Protein AF-X1N4J7-F1 (afdb_monomer)

Organism: NCBI:txid412755

Sequence (148 aa):
MPNVLFFRPNTDLALKYGSSWLGRGIPEATRRGFDVIDMIDEACTFDTLEEIMASQKIDALILLGHGNATTFTGSKMLPVFRACHNDELMSGTISHFLSCSVGQILLPSIIEKKGIWTIGYNVDFQFMINAEFPVEEDPVAEPFGDVT

Solvent-accessible surface area (backbone atoms only — not comparable to full-atom values): 7704 Å² total; per-residue (Å²): 114,59,26,34,36,40,34,31,21,57,85,48,75,71,34,42,46,52,28,54,29,57,56,62,47,48,64,54,43,47,73,73,56,34,46,77,44,80,35,47,36,84,54,21,42,40,69,53,49,50,54,51,56,73,76,42,80,55,47,33,37,42,36,40,36,58,44,35,41,43,37,38,21,31,31,92,71,39,72,49,34,30,49,92,46,71,32,56,76,43,43,67,18,33,38,36,38,60,28,20,15,26,41,67,40,22,46,55,44,22,43,78,40,46,20,72,45,76,45,57,26,72,45,75,78,80,83,60,76,46,87,90,41,58,77,92,68,18,79,67,38,46,79,79,44,64,86,129

Secondary structure (DSSP, 8-state):
--EEEEEE--SSHHHHHHHHHHHHHHHHHHHTTPEEEEEEGGG-SHHHHHHHHHHS--SEEEEE--B-SSEEE-GGG-EEEETTBBGGGGTT-EEEEESTTGGGTHHHHHHHTT-SEEE--SS-------TTS-TTT-TTTGGGG---

Mean predicted aligned error: 2.59 Å

pLDDT: mean 96.37, std 4.55, range [57.38, 98.75]

Nearest PDB stru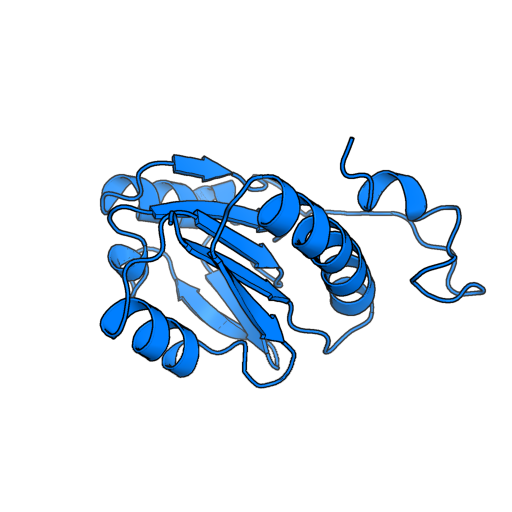ctures (foldseek):
  3ckm-assembly1_A  TM=4.882E-01  e=7.556E+00  Haemophilus influenzae Rd KW20
  7dyk-assembly1_A  TM=3.443E-01  e=3.237E+00  Synechococcus elongatus PCC 7942 = FACHB-805

Radius of gyration: 14.64 Å; Cα contacts (8 Å, |Δi|>4): 323; chains: 1; bounding box: 35×31×41 Å

Foldseek 3Di:
DAAEEEAQACADDVSVLVNLLVVLCQVVCVVVPHDYHYHYHPCNAQVNVLVVLVVDPHAEYEEEAEDACFFGAHHPRHTNGGQVPCLLSQANYAYEYPYAQPVNGVQVSNVVSHRPYYHDDNGGDDFDFDPVDDSNPTPRSVVVSDDD

Structure (mmCIF, N/CA/C/O backbone):
data_AF-X1N4J7-F1
#
_entry.id   AF-X1N4J7-F1
#
loop_
_atom_site.group_PDB
_atom_site.id
_atom_site.type_symbol
_atom_site.label_atom_id
_atom_site.label_alt_id
_atom_site.label_comp_id
_atom_site.label_asym_id
_atom_site.label_entity_id
_atom_site.label_seq_id
_atom_site.pdbx_PDB_ins_code
_atom_site.Cartn_x
_atom_site.Cartn_y
_atom_site.Cartn_z
_atom_site.occupancy
_atom_site.B_iso_or_equiv
_atom_site.auth_seq_id
_atom_site.auth_comp_id
_atom_site.auth_asym_id
_atom_site.auth_atom_id
_atom_site.pdbx_PDB_model_num
ATOM 1 N N . MET A 1 1 ? -20.815 -5.487 1.490 1.00 83.25 1 MET A N 1
ATOM 2 C CA . MET A 1 1 ? -19.990 -6.699 1.693 1.00 83.25 1 MET A CA 1
ATOM 3 C C . MET A 1 1 ? -18.761 -6.264 2.504 1.00 83.25 1 MET A C 1
ATOM 5 O O . MET A 1 1 ? -18.796 -5.115 2.940 1.00 83.25 1 MET A O 1
ATOM 9 N N . PRO A 1 2 ? -17.754 -7.094 2.858 1.00 96.06 2 PRO A N 1
ATOM 10 C CA . PRO A 1 2 ? -16.539 -6.527 3.446 1.00 96.06 2 PRO A CA 1
ATOM 11 C C . PRO A 1 2 ? -15.826 -5.628 2.427 1.00 96.06 2 PRO A C 1
ATOM 13 O O . PRO A 1 2 ? -15.758 -5.975 1.245 1.00 96.06 2 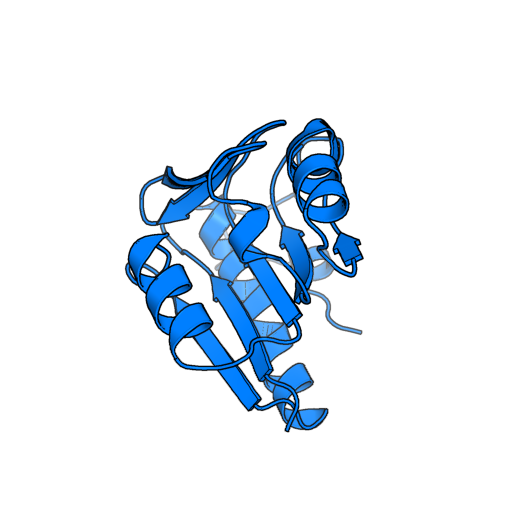PRO A O 1
ATOM 16 N N . ASN A 1 3 ? -15.303 -4.493 2.886 1.00 98.25 3 ASN A N 1
ATOM 17 C CA . ASN A 1 3 ? -14.566 -3.547 2.051 1.00 98.25 3 ASN A CA 1
ATOM 18 C C . ASN A 1 3 ? -13.065 -3.837 2.122 1.00 98.25 3 ASN A C 1
ATOM 20 O O . ASN A 1 3 ? -12.501 -3.964 3.215 1.00 98.25 3 ASN A O 1
ATOM 24 N N . VAL A 1 4 ? -12.407 -3.877 0.967 1.00 98.44 4 VAL A N 1
ATOM 25 C CA . VAL A 1 4 ? -10.945 -3.938 0.865 1.00 98.44 4 VAL A CA 1
ATOM 26 C C . VAL A 1 4 ? -10.423 -2.736 0.096 1.00 98.44 4 VAL A C 1
ATOM 28 O O . VAL A 1 4 ? -10.951 -2.380 -0.956 1.00 98.44 4 VAL A O 1
ATOM 31 N N . LEU A 1 5 ? -9.371 -2.122 0.626 1.00 98.62 5 LEU A N 1
ATOM 32 C CA . LEU A 1 5 ? -8.696 -0.995 0.007 1.00 98.62 5 LEU A CA 1
ATOM 33 C C . LEU A 1 5 ? -7.328 -1.428 -0.514 1.00 98.62 5 LEU A C 1
ATOM 35 O O . LEU A 1 5 ? -6.511 -1.946 0.245 1.00 98.62 5 LEU A O 1
ATOM 39 N N . PHE A 1 6 ? -7.069 -1.182 -1.792 1.00 98.69 6 PHE A N 1
ATOM 40 C CA . PHE A 1 6 ? -5.746 -1.289 -2.397 1.00 98.69 6 PHE A CA 1
ATOM 41 C C . PHE A 1 6 ? -5.145 0.110 -2.511 1.00 98.69 6 PHE A C 1
ATOM 43 O O . PHE A 1 6 ? -5.788 1.021 -3.020 1.00 98.69 6 PHE A O 1
ATOM 50 N N . PHE A 1 7 ? -3.921 0.288 -2.024 1.00 98.62 7 PHE A N 1
ATOM 51 C CA . PHE A 1 7 ? -3.193 1.555 -2.054 1.00 98.62 7 PHE A CA 1
ATOM 52 C C . PHE A 1 7 ? -1.920 1.357 -2.871 1.00 98.62 7 PHE A C 1
ATOM 54 O O . PHE A 1 7 ? -0.982 0.702 -2.411 1.00 98.62 7 PHE A O 1
ATOM 61 N N . ARG A 1 8 ? -1.913 1.853 -4.112 1.00 97.94 8 ARG A N 1
ATOM 62 C CA . ARG A 1 8 ? -0.933 1.470 -5.143 1.00 97.94 8 ARG A CA 1
ATOM 63 C C . ARG A 1 8 ? -0.311 2.693 -5.832 1.00 97.94 8 ARG A C 1
ATOM 65 O O . ARG A 1 8 ? -0.565 2.927 -7.017 1.00 97.94 8 ARG A O 1
ATOM 72 N N . PRO A 1 9 ? 0.500 3.501 -5.120 1.00 97.94 9 PRO A N 1
ATOM 73 C CA . PRO A 1 9 ? 1.246 4.588 -5.749 1.00 97.94 9 PRO A CA 1
ATOM 74 C C . PRO A 1 9 ? 2.178 4.034 -6.836 1.00 97.94 9 PRO A C 1
ATOM 76 O O . PRO A 1 9 ? 2.646 2.902 -6.736 1.00 97.94 9 PRO A O 1
ATOM 79 N N . ASN A 1 10 ? 2.465 4.837 -7.860 1.00 96.31 10 ASN A N 1
ATOM 80 C CA . ASN A 1 10 ? 3.210 4.395 -9.042 1.00 96.31 10 ASN A CA 1
ATOM 81 C C . ASN A 1 10 ? 4.238 5.439 -9.527 1.00 96.31 10 ASN A C 1
ATOM 83 O O . ASN A 1 10 ? 4.254 5.849 -10.689 1.00 96.31 10 ASN A O 1
ATOM 87 N N . THR A 1 11 ? 5.067 5.958 -8.616 1.00 93.25 11 THR A N 1
ATOM 88 C CA . THR A 1 11 ? 5.911 7.138 -8.904 1.00 93.25 11 THR A CA 1
ATOM 89 C C . THR A 1 11 ? 7.359 6.828 -9.282 1.00 93.25 11 THR A C 1
ATOM 91 O O . THR A 1 11 ? 8.025 7.676 -9.870 1.00 93.25 11 THR A O 1
ATOM 94 N N . ASP A 1 12 ? 7.859 5.633 -8.978 1.00 94.94 12 ASP A N 1
ATOM 95 C CA . ASP A 1 12 ? 9.218 5.198 -9.315 1.00 94.94 12 ASP A CA 1
ATOM 96 C C . ASP A 1 12 ? 9.242 3.734 -9.757 1.00 94.94 12 ASP A C 1
ATOM 98 O O . ASP A 1 12 ? 8.214 3.062 -9.782 1.00 94.94 12 ASP A O 1
ATOM 102 N N . LEU A 1 13 ? 10.419 3.247 -10.155 1.00 95.94 13 LEU A N 1
ATOM 103 C CA . LEU A 1 13 ? 10.563 1.911 -10.719 1.00 95.94 13 LEU A CA 1
ATOM 104 C C . LEU A 1 13 ? 10.109 0.812 -9.755 1.00 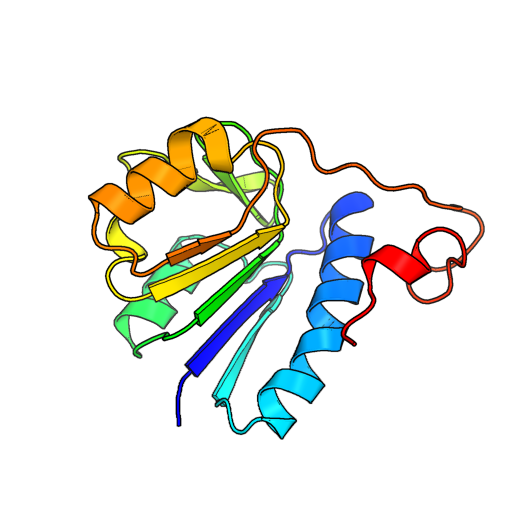95.94 13 LEU A C 1
ATOM 106 O O . LEU A 1 13 ? 9.405 -0.092 -10.188 1.00 95.94 13 LEU A O 1
ATOM 110 N N . ALA A 1 14 ? 10.459 0.892 -8.471 1.00 96.00 14 ALA A N 1
ATOM 111 C CA . ALA A 1 14 ? 10.078 -0.149 -7.525 1.00 96.00 14 ALA A CA 1
ATOM 112 C C . ALA A 1 14 ? 8.559 -0.158 -7.300 1.00 96.00 14 ALA A C 1
ATOM 114 O O . ALA A 1 14 ? 7.927 -1.217 -7.295 1.00 96.00 14 ALA A O 1
ATOM 115 N N . LEU A 1 15 ? 7.966 1.033 -7.192 1.00 97.00 15 LEU A N 1
ATOM 116 C CA . LEU A 1 15 ? 6.521 1.187 -7.050 1.00 97.00 15 LEU A CA 1
ATOM 117 C C . LEU A 1 15 ? 5.748 0.774 -8.308 1.00 97.00 15 LEU A C 1
ATOM 119 O O . LEU A 1 15 ? 4.643 0.263 -8.172 1.00 97.00 15 LEU A O 1
ATOM 123 N N . LYS A 1 16 ? 6.319 0.904 -9.512 1.00 97.06 16 LYS A N 1
ATOM 124 C CA . LYS A 1 16 ? 5.714 0.365 -10.745 1.00 97.06 16 LYS A CA 1
ATOM 125 C C . LYS A 1 16 ? 5.481 -1.137 -10.656 1.00 97.06 16 LYS A C 1
ATOM 127 O O . LYS A 1 16 ? 4.364 -1.593 -10.893 1.00 97.06 16 LYS A O 1
ATOM 132 N N . TYR A 1 17 ? 6.508 -1.883 -10.256 1.00 97.56 17 TYR A N 1
ATOM 133 C CA . TYR A 1 17 ? 6.408 -3.327 -10.049 1.00 97.56 17 TYR A CA 1
ATOM 134 C C . TYR A 1 17 ? 5.378 -3.671 -8.976 1.00 97.56 17 TYR A C 1
ATOM 136 O O . TYR A 1 17 ? 4.415 -4.383 -9.255 1.00 97.56 17 TYR A O 1
ATOM 144 N N . GLY A 1 18 ? 5.509 -3.082 -7.784 1.00 97.00 18 GLY A N 1
ATOM 145 C CA . GLY A 1 18 ? 4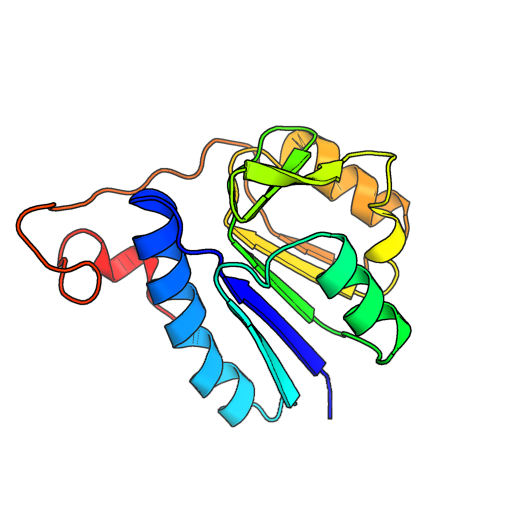.557 -3.313 -6.700 1.00 97.00 18 GLY A CA 1
ATOM 146 C C . GLY A 1 18 ? 3.112 -2.976 -7.081 1.00 97.00 18 GLY A C 1
ATOM 147 O O . GLY A 1 18 ? 2.191 -3.715 -6.740 1.00 97.00 18 GLY A O 1
ATOM 148 N N . SER A 1 19 ? 2.899 -1.877 -7.809 1.00 97.38 19 SER A N 1
ATOM 149 C CA . SER A 1 19 ? 1.568 -1.408 -8.200 1.00 97.38 19 SER A CA 1
ATOM 150 C C . SER A 1 19 ? 0.928 -2.366 -9.199 1.00 97.38 19 SER A C 1
ATOM 152 O O . SER A 1 19 ? -0.254 -2.694 -9.054 1.00 97.38 19 SER A O 1
ATOM 154 N N . SER A 1 20 ? 1.721 -2.872 -10.150 1.00 96.44 20 SER A N 1
ATOM 155 C CA . SER A 1 20 ? 1.311 -3.915 -11.093 1.00 96.44 20 SER A CA 1
ATOM 156 C C . SER A 1 20 ? 0.930 -5.211 -10.367 1.00 96.44 20 SER A C 1
ATOM 158 O O . SER A 1 20 ? -0.154 -5.752 -10.593 1.00 96.44 20 SER A O 1
ATOM 160 N N . TRP A 1 21 ? 1.754 -5.671 -9.420 1.00 96.38 21 TRP A N 1
ATOM 161 C CA . TRP A 1 21 ? 1.496 -6.895 -8.655 1.00 96.38 21 TRP A CA 1
ATOM 162 C C . TRP A 1 21 ? 0.246 -6.804 -7.781 1.00 96.38 21 TRP A C 1
ATOM 164 O O . TRP A 1 21 ? -0.620 -7.672 -7.862 1.00 96.38 21 TRP A O 1
ATOM 174 N N . LEU A 1 22 ? 0.095 -5.737 -6.990 1.00 96.19 22 LEU A N 1
ATOM 175 C CA . LEU A 1 22 ? -1.107 -5.547 -6.170 1.00 96.19 22 LEU A CA 1
ATOM 176 C C . LEU A 1 22 ? -2.364 -5.419 -7.042 1.00 96.19 22 LEU A C 1
ATOM 178 O O . LEU A 1 22 ? -3.431 -5.884 -6.643 1.00 96.19 22 LEU A O 1
ATOM 182 N N . GLY A 1 23 ? -2.239 -4.847 -8.245 1.00 96.19 23 GLY A N 1
ATOM 183 C CA . GLY A 1 23 ? -3.328 -4.769 -9.218 1.00 96.19 23 GLY A CA 1
ATOM 184 C C . GLY A 1 23 ? -3.877 -6.141 -9.627 1.00 96.19 23 GLY A C 1
ATOM 185 O O . GLY A 1 23 ? -5.082 -6.279 -9.836 1.00 96.19 23 GLY A O 1
ATOM 186 N N . ARG A 1 24 ? -3.038 -7.187 -9.652 1.00 94.88 24 ARG A N 1
ATOM 187 C CA . ARG A 1 24 ? -3.468 -8.575 -9.920 1.00 94.88 24 ARG A CA 1
ATOM 188 C C . ARG A 1 24 ? -4.362 -9.142 -8.812 1.00 94.88 24 ARG A C 1
ATOM 190 O O . ARG A 1 24 ? -5.171 -10.028 -9.075 1.00 94.88 24 ARG A O 1
ATOM 197 N N . GLY A 1 25 ? -4.258 -8.613 -7.592 1.00 95.19 25 GLY A N 1
ATOM 198 C CA . GLY A 1 25 ? -5.098 -9.001 -6.458 1.00 95.19 25 GLY A CA 1
ATOM 199 C C . GLY A 1 25 ? -6.520 -8.4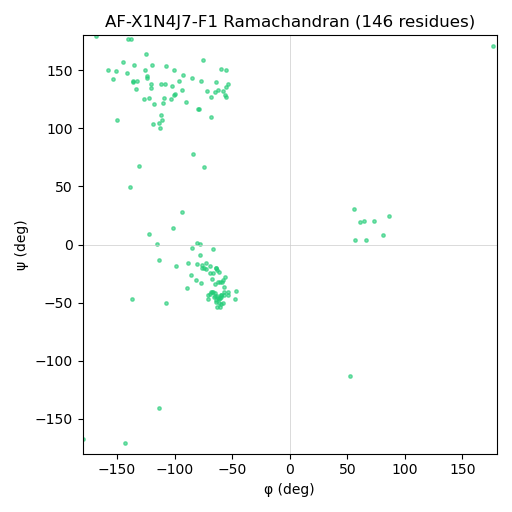34 -6.506 1.00 95.19 25 GLY A C 1
ATOM 200 O O . GLY A 1 25 ? -7.414 -8.988 -5.865 1.00 95.19 25 GLY A O 1
ATOM 201 N N . ILE A 1 26 ? -6.763 -7.368 -7.279 1.00 97.00 26 ILE A N 1
ATOM 202 C CA . ILE A 1 26 ? -8.077 -6.708 -7.356 1.00 97.00 26 ILE A CA 1
ATOM 203 C C . ILE A 1 26 ? -9.156 -7.647 -7.926 1.00 97.00 26 ILE A C 1
ATOM 205 O O . ILE A 1 26 ? -10.160 -7.856 -7.240 1.00 97.00 26 ILE A O 1
ATOM 209 N N . PRO A 1 27 ? -8.976 -8.278 -9.111 1.00 96.38 27 PRO A N 1
ATOM 210 C CA . PRO A 1 27 ? -9.961 -9.222 -9.638 1.00 96.38 27 PRO A CA 1
ATOM 211 C C . PRO A 1 27 ? -10.244 -10.384 -8.684 1.00 96.38 27 PRO A C 1
ATOM 213 O O . PRO A 1 27 ? -11.386 -10.830 -8.573 1.00 96.38 27 PRO A O 1
ATOM 216 N N . GLU A 1 28 ? -9.221 -10.859 -7.970 1.00 94.88 28 GLU A N 1
ATOM 217 C CA . GLU A 1 28 ? -9.357 -11.953 -7.014 1.00 94.88 28 GLU A CA 1
ATOM 218 C C . GLU A 1 28 ? -10.173 -11.541 -5.782 1.00 94.88 28 GLU A C 1
ATOM 220 O O . GLU A 1 28 ? -11.065 -12.278 -5.353 1.00 94.88 28 GLU A O 1
ATOM 225 N N . ALA A 1 29 ? -9.937 -10.342 -5.245 1.00 95.94 29 ALA A N 1
ATOM 226 C CA . ALA A 1 29 ? -10.727 -9.793 -4.149 1.00 95.94 29 ALA A CA 1
ATOM 227 C C . ALA A 1 29 ? -12.199 -9.605 -4.548 1.00 95.94 29 ALA A C 1
ATOM 229 O O . ALA A 1 29 ? -13.098 -10.051 -3.828 1.00 95.94 29 ALA A O 1
ATOM 230 N N . THR A 1 30 ? -12.457 -9.037 -5.731 1.00 97.12 30 THR A N 1
ATOM 231 C CA . THR A 1 30 ? -13.817 -8.909 -6.274 1.00 97.12 30 THR A CA 1
ATOM 232 C C . THR A 1 30 ? -14.481 -10.277 -6.439 1.00 97.12 30 THR A C 1
ATOM 234 O O . THR A 1 30 ? -15.618 -10.470 -6.009 1.00 97.12 30 THR A O 1
ATOM 237 N N . ARG A 1 31 ? -13.770 -11.271 -6.992 1.00 96.38 31 ARG A N 1
ATOM 238 C CA . ARG A 1 31 ? -14.277 -12.645 -7.165 1.00 96.38 31 ARG A CA 1
ATOM 239 C C . ARG A 1 31 ? -14.639 -13.308 -5.834 1.00 96.38 31 ARG A C 1
ATOM 241 O O . ARG A 1 31 ? -15.568 -14.112 -5.785 1.00 96.38 31 ARG A O 1
ATOM 248 N N . ARG A 1 32 ? -13.925 -12.972 -4.756 1.00 95.19 32 ARG A N 1
ATOM 249 C CA . ARG A 1 32 ? -14.200 -13.444 -3.388 1.00 95.19 32 ARG A CA 1
ATOM 250 C C . ARG A 1 32 ? -15.322 -12.676 -2.679 1.00 95.19 32 ARG A C 1
ATOM 252 O O . ARG A 1 32 ? -15.642 -13.015 -1.543 1.00 95.19 32 ARG A O 1
ATOM 259 N N . GLY A 1 33 ? -15.944 -11.701 -3.342 1.00 96.88 33 GLY A N 1
ATOM 260 C CA . GLY A 1 33 ? -17.099 -10.967 -2.828 1.00 96.88 33 GLY A CA 1
ATOM 261 C C . GLY A 1 33 ? -16.745 -9.772 -1.947 1.00 96.88 33 GLY A C 1
ATOM 262 O O . GLY A 1 33 ? -17.560 -9.394 -1.109 1.00 96.88 33 GLY A O 1
ATOM 263 N N . PHE A 1 34 ? -15.549 -9.199 -2.101 1.00 97.69 34 PHE A N 1
ATOM 264 C CA . PHE A 1 34 ? -15.214 -7.917 -1.486 1.00 97.69 34 PHE A CA 1
ATOM 265 C C . PHE A 1 34 ? -15.686 -6.750 -2.353 1.00 97.69 34 PHE A C 1
ATOM 267 O O . PHE A 1 34 ? -15.570 -6.785 -3.581 1.00 97.69 34 PHE A O 1
ATOM 274 N N . ASP A 1 35 ? -16.139 -5.693 -1.688 1.00 98.12 35 ASP A N 1
ATOM 275 C CA . ASP A 1 35 ? -16.293 -4.374 -2.292 1.00 98.12 35 ASP A CA 1
ATOM 276 C C . ASP A 1 35 ? -14.893 -3.728 -2.334 1.00 98.12 35 ASP A C 1
ATOM 278 O O . ASP A 1 35 ? -14.244 -3.556 -1.298 1.00 98.12 35 ASP A O 1
ATOM 282 N N . VAL A 1 36 ? -14.376 -3.457 -3.536 1.00 98.38 36 VAL A N 1
ATOM 283 C CA . VAL A 1 36 ? -12.986 -3.009 -3.729 1.00 98.38 36 VAL A CA 1
ATOM 284 C C . VAL A 1 36 ? -12.916 -1.497 -3.910 1.00 98.38 36 VAL A C 1
ATOM 286 O O . VAL A 1 36 ? -13.583 -0.934 -4.777 1.00 98.38 36 VAL A O 1
ATOM 289 N N . ILE A 1 37 ? -12.041 -0.860 -3.136 1.00 98.44 37 ILE A N 1
ATOM 290 C CA . ILE A 1 37 ? -11.617 0.531 -3.304 1.00 98.44 37 ILE A CA 1
ATOM 291 C C . ILE A 1 37 ? -10.166 0.508 -3.777 1.00 98.44 37 ILE A C 1
ATOM 293 O O . ILE A 1 37 ? -9.302 -0.041 -3.099 1.00 98.44 37 ILE A O 1
ATOM 297 N N . ASP A 1 38 ? -9.890 1.093 -4.936 1.00 98.25 38 ASP A N 1
ATOM 298 C CA . ASP A 1 38 ? -8.549 1.123 -5.521 1.00 98.25 38 ASP A CA 1
ATOM 299 C C . ASP A 1 38 ? -8.025 2.563 -5.555 1.00 98.25 38 ASP A C 1
ATOM 301 O O . ASP A 1 38 ? -8.471 3.387 -6.354 1.00 98.25 38 ASP A O 1
ATOM 305 N N . MET A 1 39 ? -7.105 2.876 -4.643 1.00 98.12 39 MET A N 1
ATOM 306 C CA . MET A 1 39 ? -6.381 4.143 -4.596 1.00 98.12 39 MET A CA 1
ATOM 307 C C . MET A 1 39 ? -5.098 4.021 -5.414 1.00 98.12 39 MET A C 1
ATOM 309 O O . MET A 1 39 ? -4.239 3.183 -5.127 1.00 98.12 39 MET A O 1
ATOM 313 N N . ILE A 1 40 ? -4.952 4.896 -6.406 1.00 96.88 40 ILE A N 1
ATOM 314 C CA . ILE A 1 40 ? -3.837 4.877 -7.354 1.00 96.88 40 ILE A CA 1
ATOM 315 C C . ILE A 1 40 ? -3.117 6.224 -7.404 1.00 96.88 40 ILE A C 1
ATOM 317 O O . ILE A 1 40 ? -3.716 7.285 -7.220 1.00 96.88 40 ILE A O 1
ATOM 321 N N . ASP A 1 41 ? -1.822 6.171 -7.698 1.00 95.50 41 ASP A N 1
ATOM 322 C CA . ASP A 1 41 ? -1.001 7.327 -8.067 1.00 95.50 41 ASP A CA 1
ATOM 323 C C . ASP A 1 41 ? -1.071 8.506 -7.084 1.00 95.50 41 ASP A C 1
ATOM 325 O O . ASP A 1 41 ? -0.560 8.425 -5.967 1.00 95.50 41 ASP A O 1
ATOM 329 N N . GLU A 1 42 ? -1.631 9.641 -7.508 1.00 96.38 42 GLU A N 1
ATOM 330 C CA . GLU A 1 42 ? -1.702 10.872 -6.717 1.00 96.38 42 GLU A CA 1
ATOM 331 C C . GLU A 1 42 ? -2.772 10.823 -5.622 1.00 96.38 42 GLU A C 1
ATOM 333 O O . GLU A 1 42 ? -2.678 11.589 -4.667 1.00 96.38 42 GLU A O 1
ATOM 338 N N . ALA A 1 43 ? -3.734 9.897 -5.707 1.00 97.19 43 ALA A N 1
ATOM 339 C CA . ALA A 1 43 ? -4.726 9.684 -4.653 1.00 97.19 43 ALA A CA 1
ATOM 340 C C . ALA A 1 43 ? -4.120 9.002 -3.417 1.00 97.19 43 ALA A C 1
ATOM 342 O O . ALA A 1 43 ? -4.712 9.026 -2.343 1.00 97.19 43 ALA A O 1
ATOM 343 N N . CYS A 1 44 ? -2.935 8.400 -3.545 1.00 98.38 44 CYS A N 1
ATOM 344 C CA . CYS A 1 44 ? -2.241 7.697 -2.472 1.00 98.38 44 CYS A CA 1
ATOM 345 C C . CYS A 1 44 ? -1.624 8.667 -1.447 1.00 98.38 44 CYS A C 1
ATOM 347 O O . CYS A 1 44 ? -0.402 8.758 -1.322 1.00 98.38 44 CYS A O 1
ATOM 349 N N . THR A 1 45 ? -2.454 9.396 -0.705 1.00 98.12 45 THR A N 1
ATOM 350 C CA . THR A 1 45 ? -2.060 10.341 0.354 1.00 98.12 45 THR A CA 1
ATOM 351 C C . THR A 1 45 ? -2.753 10.009 1.674 1.00 98.12 45 THR A C 1
ATOM 353 O O . THR A 1 45 ? -3.732 9.264 1.693 1.00 98.12 45 THR A O 1
ATOM 356 N N . PHE A 1 46 ? -2.245 10.564 2.782 1.00 98.25 46 PHE A N 1
ATOM 357 C CA . PHE A 1 46 ? -2.894 10.433 4.090 1.00 98.25 46 PHE A CA 1
ATOM 358 C C . PHE A 1 46 ? -4.312 11.010 4.070 1.00 98.25 46 PHE A C 1
ATOM 360 O O . PHE A 1 46 ? -5.245 10.295 4.404 1.00 98.25 46 PHE A O 1
ATOM 367 N N . ASP A 1 47 ? -4.477 12.248 3.599 1.00 98.19 47 ASP A N 1
ATOM 368 C CA . ASP A 1 47 ? -5.767 12.951 3.610 1.00 98.19 47 ASP A CA 1
ATOM 369 C C . ASP A 1 47 ? -6.861 12.173 2.861 1.00 98.19 47 ASP A C 1
ATOM 371 O O . ASP A 1 47 ? -7.971 12.010 3.361 1.00 98.19 47 ASP A O 1
ATOM 375 N N . THR A 1 48 ? -6.536 11.621 1.686 1.00 98.19 48 THR A N 1
ATOM 376 C CA . THR A 1 48 ? -7.496 10.823 0.904 1.00 98.19 48 THR A CA 1
ATOM 377 C C . THR A 1 48 ? -7.846 9.519 1.622 1.00 98.19 48 THR A C 1
ATOM 379 O O . THR A 1 48 ? -9.003 9.099 1.631 1.00 98.19 48 THR A O 1
ATOM 382 N N . LEU A 1 49 ? -6.851 8.863 2.230 1.00 98.31 49 LEU A N 1
ATOM 383 C CA . LEU A 1 49 ? -7.067 7.633 2.989 1.00 98.31 49 LEU A CA 1
ATOM 384 C C . LEU A 1 49 ? -7.937 7.893 4.225 1.00 98.31 49 LEU A C 1
ATOM 386 O O . LEU A 1 49 ? -8.873 7.140 4.482 1.00 98.31 49 LEU A O 1
ATOM 390 N N . GLU A 1 50 ? -7.660 8.969 4.958 1.00 98.25 50 GLU A N 1
ATOM 391 C CA . GLU A 1 50 ? -8.433 9.400 6.121 1.00 98.25 50 GLU A CA 1
ATOM 392 C C . GLU A 1 50 ? -9.890 9.700 5.744 1.00 98.25 50 GLU A C 1
ATOM 394 O O . GLU A 1 50 ? -10.803 9.194 6.396 1.00 98.25 50 GLU A O 1
ATOM 399 N N . GLU A 1 51 ? -10.128 10.435 4.654 1.00 98.31 51 GLU A N 1
ATOM 400 C CA . GLU A 1 51 ? -11.479 10.731 4.159 1.00 98.31 51 GLU A CA 1
ATOM 401 C C . GLU A 1 51 ? -12.264 9.451 3.813 1.00 98.31 51 GLU A C 1
ATOM 403 O O . GLU A 1 51 ? -13.436 9.292 4.184 1.00 98.31 51 GLU A O 1
ATOM 408 N N . ILE A 1 52 ? -11.615 8.492 3.148 1.00 98.19 52 ILE A N 1
ATOM 409 C CA . ILE A 1 52 ? -12.224 7.197 2.823 1.00 98.19 52 ILE A CA 1
ATOM 410 C C . ILE A 1 52 ? -12.552 6.419 4.102 1.00 98.19 52 ILE A C 1
ATOM 412 O O . ILE A 1 52 ? -13.671 5.929 4.254 1.00 98.19 52 ILE A O 1
ATOM 416 N N . MET A 1 53 ? -11.611 6.328 5.041 1.00 97.12 53 MET A N 1
ATOM 417 C CA . MET A 1 53 ? -11.798 5.575 6.285 1.00 97.12 53 MET A CA 1
ATOM 418 C C . MET A 1 53 ? -12.810 6.232 7.236 1.00 97.12 53 MET A C 1
ATOM 420 O O . MET A 1 53 ? -13.446 5.537 8.030 1.00 97.12 53 MET A O 1
ATOM 424 N N . ALA A 1 54 ? -13.011 7.548 7.137 1.00 97.12 54 ALA A N 1
ATOM 425 C CA . ALA A 1 54 ? -14.045 8.272 7.870 1.00 97.12 54 ALA A CA 1
ATOM 426 C C . ALA A 1 54 ? -15.449 8.082 7.267 1.00 97.12 54 ALA A C 1
ATOM 428 O O . ALA A 1 54 ? -16.442 8.083 7.997 1.00 97.12 54 ALA A O 1
ATOM 429 N N . SER A 1 55 ? -15.548 7.931 5.943 1.00 96.94 55 SER A N 1
ATOM 430 C CA . SER A 1 55 ? -16.831 7.816 5.234 1.00 96.94 55 SER A CA 1
ATOM 431 C C . SER A 1 55 ? -17.378 6.390 5.174 1.00 96.94 55 SER A C 1
ATOM 433 O O . SER A 1 55 ? -18.594 6.199 5.091 1.00 96.94 55 SER A O 1
ATOM 435 N N . GLN A 1 56 ? -16.512 5.379 5.246 1.00 95.44 56 GLN A N 1
ATOM 436 C CA . GLN A 1 56 ? -16.909 3.976 5.209 1.00 95.44 56 GLN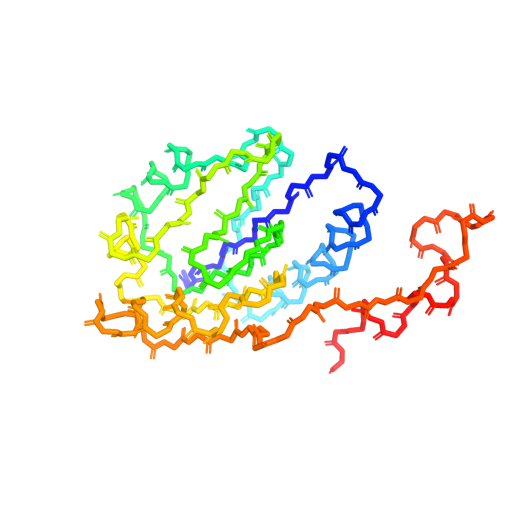 A CA 1
ATOM 437 C C . GLN A 1 56 ? -15.936 3.085 5.976 1.00 95.44 56 GLN A C 1
ATOM 439 O O . GLN A 1 56 ? -14.733 3.324 6.037 1.00 95.44 56 GLN A O 1
ATOM 444 N N . LYS A 1 57 ? -16.465 1.997 6.540 1.00 96.44 57 LYS A N 1
ATOM 445 C CA . LYS A 1 57 ? -15.646 0.992 7.217 1.00 96.44 57 LYS A CA 1
ATOM 446 C C . LYS A 1 57 ? -14.789 0.249 6.194 1.00 96.44 57 LYS A C 1
ATOM 448 O O . LYS A 1 57 ? -15.344 -0.338 5.270 1.00 96.44 57 LYS A O 1
ATOM 453 N N . ILE A 1 58 ? -13.479 0.197 6.418 1.00 98.31 58 ILE A N 1
ATOM 454 C CA . ILE A 1 58 ? -12.544 -0.647 5.667 1.00 98.31 58 ILE A CA 1
ATOM 455 C C . ILE A 1 58 ? -12.177 -1.859 6.525 1.00 98.31 58 ILE A C 1
ATOM 457 O O . ILE A 1 58 ? -11.751 -1.697 7.666 1.00 98.31 58 ILE A O 1
ATOM 461 N N . ASP A 1 59 ? -12.366 -3.073 6.007 1.00 98.12 59 ASP A N 1
ATOM 462 C CA . ASP A 1 59 ? -12.057 -4.305 6.743 1.00 98.12 59 ASP A CA 1
ATOM 463 C C . ASP A 1 59 ? -10.603 -4.743 6.520 1.00 98.12 59 ASP A C 1
ATOM 465 O O . ASP A 1 59 ? -9.946 -5.217 7.452 1.00 98.12 59 ASP A O 1
ATOM 469 N N . ALA A 1 60 ? -10.093 -4.560 5.297 1.00 98.06 60 ALA A N 1
ATOM 470 C CA . ALA A 1 60 ? -8.733 -4.919 4.918 1.00 98.06 60 ALA A CA 1
ATOM 471 C C . ALA A 1 60 ? -8.048 -3.831 4.076 1.00 98.06 60 ALA A C 1
ATOM 473 O O . ALA A 1 60 ? -8.667 -3.246 3.190 1.00 98.06 60 ALA A O 1
ATOM 474 N N . LEU A 1 61 ? -6.757 -3.598 4.320 1.00 98.56 61 LEU A N 1
ATOM 475 C CA . LEU A 1 61 ? -5.916 -2.685 3.544 1.00 98.56 61 LEU A CA 1
ATOM 476 C C . LEU A 1 61 ? -4.712 -3.429 2.960 1.00 98.56 61 LEU A C 1
ATOM 478 O O . LEU A 1 61 ? -3.948 -4.052 3.695 1.00 98.56 61 LEU A O 1
ATOM 482 N N . ILE A 1 62 ? -4.520 -3.334 1.648 1.00 98.38 62 ILE A N 1
ATOM 483 C CA . ILE A 1 62 ? -3.358 -3.860 0.928 1.00 98.38 62 ILE A CA 1
ATOM 484 C C . ILE A 1 62 ? -2.548 -2.666 0.426 1.00 98.38 62 ILE A C 1
ATOM 486 O O . ILE A 1 62 ? -2.972 -1.938 -0.472 1.00 98.38 62 ILE A O 1
ATOM 490 N N . LEU A 1 63 ? -1.404 -2.432 1.059 1.00 98.50 63 LEU A N 1
ATOM 491 C CA . LEU A 1 63 ? -0.684 -1.167 1.029 1.00 98.50 63 LEU A CA 1
ATOM 492 C C . LEU A 1 63 ? 0.692 -1.356 0.396 1.00 98.50 63 LEU A C 1
ATOM 494 O O . LEU A 1 63 ? 1.517 -2.113 0.904 1.00 98.50 63 LEU A O 1
ATOM 498 N N . LEU A 1 64 ? 0.954 -0.631 -0.685 1.00 98.50 64 LEU A N 1
ATOM 499 C CA . LEU A 1 64 ? 2.273 -0.504 -1.291 1.00 98.50 64 LEU A CA 1
ATOM 500 C C . LEU A 1 64 ? 2.831 0.889 -1.030 1.00 98.50 64 LEU A C 1
ATOM 502 O O . LEU A 1 64 ? 2.141 1.894 -1.192 1.00 98.50 64 LEU A O 1
ATOM 506 N N . GLY A 1 65 ? 4.115 0.942 -0.711 1.00 98.12 65 GLY A N 1
ATOM 507 C CA . GLY A 1 65 ? 4.831 2.195 -0.572 1.00 98.12 65 GLY A CA 1
ATOM 508 C C . GLY A 1 65 ? 6.258 1.958 -0.125 1.00 98.12 65 GLY A C 1
ATOM 509 O O . GLY A 1 65 ? 6.638 0.853 0.266 1.00 98.12 65 GLY A O 1
ATOM 510 N N . HIS A 1 66 ? 7.058 3.016 -0.156 1.00 98.12 66 HIS A N 1
ATOM 511 C CA . HIS A 1 66 ? 8.338 2.982 0.535 1.00 98.12 66 HIS A CA 1
ATOM 512 C C . HIS A 1 66 ? 8.122 3.124 2.032 1.00 98.12 66 HIS A C 1
ATOM 514 O O . HIS A 1 66 ? 7.127 3.698 2.493 1.00 98.12 66 HIS A O 1
ATOM 520 N N . GLY A 1 67 ? 9.109 2.685 2.796 1.00 97.56 67 GLY A N 1
ATOM 521 C CA . GLY A 1 67 ? 9.075 2.858 4.229 1.00 97.56 67 GLY A CA 1
ATOM 522 C C . GLY A 1 67 ? 10.392 2.546 4.897 1.00 97.56 67 GLY A C 1
ATOM 523 O O . GLY A 1 67 ? 11.395 2.212 4.267 1.00 97.56 67 GLY A O 1
ATOM 524 N N . ASN A 1 68 ? 10.363 2.713 6.205 1.00 98.19 68 ASN A N 1
ATOM 525 C CA . ASN A 1 68 ? 11.418 2.332 7.122 1.00 98.19 68 ASN A CA 1
ATOM 526 C C . ASN A 1 68 ? 10.770 1.818 8.414 1.00 98.19 68 ASN A C 1
ATOM 528 O O . ASN A 1 68 ? 9.551 1.669 8.488 1.00 98.19 68 ASN A O 1
ATOM 532 N N . ALA A 1 69 ? 11.581 1.594 9.449 1.00 98.44 69 ALA A N 1
ATOM 533 C CA . ALA A 1 69 ? 11.121 1.086 10.737 1.00 98.44 69 ALA A CA 1
ATOM 534 C C . ALA A 1 69 ? 9.868 1.795 11.277 1.00 98.44 69 ALA A C 1
ATOM 536 O O . ALA A 1 69 ? 8.983 1.135 11.814 1.00 98.44 69 ALA A O 1
ATOM 537 N N . THR A 1 70 ? 9.778 3.121 11.131 1.00 98.56 70 THR A N 1
ATOM 538 C CA . THR A 1 70 ? 8.740 3.940 11.772 1.00 98.56 70 THR A CA 1
ATOM 539 C C . THR A 1 70 ? 7.758 4.575 10.803 1.00 98.56 70 THR A C 1
ATOM 541 O O . THR A 1 70 ? 6.759 5.111 11.267 1.00 98.56 70 THR A O 1
ATOM 544 N N . THR A 1 71 ? 8.026 4.584 9.497 1.00 98.62 71 THR A N 1
ATOM 545 C CA . THR A 1 71 ? 7.270 5.390 8.528 1.00 98.62 71 THR A CA 1
ATOM 546 C C . THR A 1 71 ? 6.886 4.572 7.306 1.00 98.62 71 THR A C 1
ATOM 548 O O . THR A 1 71 ? 7.736 3.912 6.714 1.00 98.62 71 THR A O 1
ATOM 551 N N . PHE A 1 72 ? 5.628 4.698 6.891 1.00 98.56 72 PHE A N 1
ATOM 552 C CA . PHE A 1 72 ? 5.117 4.257 5.595 1.00 98.56 72 PHE A CA 1
ATOM 553 C C . PHE A 1 72 ? 4.751 5.485 4.757 1.00 98.56 72 PHE A C 1
ATOM 555 O O . PHE A 1 72 ? 4.191 6.454 5.280 1.00 98.56 72 PHE A O 1
ATOM 562 N N . THR A 1 73 ? 5.081 5.461 3.469 1.00 98.44 73 THR A N 1
ATOM 563 C CA . THR A 1 73 ? 4.889 6.590 2.550 1.00 98.44 73 THR A CA 1
ATOM 564 C C . THR A 1 73 ? 3.960 6.235 1.398 1.00 98.44 73 THR A C 1
ATOM 566 O O . THR A 1 73 ? 3.845 5.075 1.014 1.00 98.44 73 THR A O 1
ATOM 569 N N . GLY A 1 74 ? 3.309 7.251 0.841 1.00 97.62 74 GLY A N 1
ATOM 570 C CA . GLY A 1 74 ? 2.483 7.147 -0.351 1.00 97.62 74 GLY A CA 1
ATOM 571 C C . GLY A 1 74 ? 3.078 7.909 -1.527 1.00 97.62 74 GLY A C 1
ATOM 572 O O . GLY A 1 74 ? 4.291 7.917 -1.753 1.00 97.62 74 GLY A O 1
ATOM 573 N N . SER A 1 75 ? 2.205 8.559 -2.287 1.00 95.88 75 SER A N 1
ATOM 574 C CA . SER A 1 75 ? 2.569 9.337 -3.464 1.00 95.88 75 SER A CA 1
ATOM 575 C C . SER A 1 75 ? 3.646 10.370 -3.144 1.00 95.88 75 SER A C 1
ATOM 577 O O . SER A 1 75 ? 3.598 11.042 -2.111 1.00 95.88 75 SER A O 1
ATOM 579 N N . LYS A 1 76 ? 4.627 10.511 -4.043 1.00 94.12 76 LYS A N 1
ATOM 580 C CA . LYS A 1 76 ? 5.718 11.497 -3.931 1.00 94.12 76 LYS A CA 1
ATOM 581 C C . LYS A 1 76 ? 6.511 11.381 -2.617 1.00 94.12 76 LYS A C 1
ATOM 583 O O . LYS A 1 76 ? 7.026 12.384 -2.127 1.00 94.12 76 LYS A O 1
ATOM 588 N N . MET A 1 77 ? 6.619 10.171 -2.054 1.00 95.00 77 MET A N 1
ATOM 589 C CA . MET A 1 77 ? 7.303 9.892 -0.780 1.00 95.00 77 MET A CA 1
ATOM 590 C C . MET A 1 77 ? 6.701 10.625 0.426 1.00 95.00 77 MET A C 1
ATOM 592 O O . MET A 1 77 ? 7.361 10.789 1.456 1.00 95.00 77 MET A O 1
ATOM 596 N N . LEU A 1 78 ? 5.452 11.085 0.317 1.00 96.56 78 LEU A N 1
ATOM 597 C CA . LEU A 1 78 ? 4.785 11.757 1.420 1.00 96.56 78 LEU A CA 1
ATOM 598 C C . LEU A 1 78 ? 4.436 10.734 2.511 1.00 96.56 78 LEU A C 1
ATOM 600 O O . LEU A 1 78 ? 3.897 9.672 2.195 1.00 96.56 78 LEU A O 1
ATOM 604 N N . PRO A 1 79 ? 4.740 11.015 3.790 1.00 98.00 79 PRO A N 1
ATOM 605 C CA . PRO A 1 79 ? 4.358 10.144 4.895 1.00 98.00 79 PRO A CA 1
ATOM 606 C C . PRO A 1 79 ? 2.843 9.939 4.943 1.00 98.00 79 PRO A C 1
ATOM 608 O O . PRO A 1 79 ? 2.088 10.906 4.887 1.00 98.00 79 PRO A O 1
ATOM 611 N N . VAL A 1 80 ? 2.425 8.682 5.080 1.00 98.25 80 VAL A N 1
ATOM 612 C CA . VAL A 1 80 ? 1.025 8.288 5.286 1.00 98.25 80 VAL A CA 1
ATOM 613 C C . VAL A 1 80 ? 0.838 7.828 6.723 1.00 98.25 80 VAL A C 1
ATOM 615 O O . VAL A 1 80 ? -0.012 8.351 7.428 1.00 98.25 80 VAL A O 1
ATOM 618 N N . PHE A 1 81 ? 1.698 6.927 7.200 1.00 98.25 81 PHE A N 1
ATOM 619 C CA . PHE A 1 81 ? 1.699 6.509 8.598 1.00 98.25 81 PHE A CA 1
ATOM 620 C C . PHE A 1 81 ? 3.059 6.716 9.231 1.00 98.25 81 PHE A C 1
ATOM 622 O O . PHE A 1 81 ? 4.101 6.521 8.595 1.00 98.25 81 PHE A O 1
ATOM 629 N N . ARG A 1 82 ? 3.037 7.074 10.512 1.00 98.19 82 ARG A N 1
ATOM 630 C CA . ARG A 1 82 ? 4.209 7.123 11.374 1.00 98.19 82 ARG A CA 1
ATOM 631 C C . ARG A 1 82 ? 3.879 6.424 12.685 1.00 98.19 82 ARG A C 1
ATOM 633 O O . ARG A 1 82 ? 2.786 6.581 13.213 1.00 98.19 82 ARG A O 1
ATOM 640 N N . ALA A 1 83 ? 4.825 5.665 13.223 1.00 97.19 83 ALA A N 1
ATOM 641 C CA . ALA A 1 83 ? 4.645 5.018 14.513 1.00 97.19 83 ALA A CA 1
ATOM 642 C C . ALA A 1 83 ? 4.309 6.076 15.574 1.00 97.19 83 ALA A C 1
ATOM 644 O O . ALA A 1 83 ? 5.020 7.079 15.697 1.00 97.19 83 ALA A O 1
ATOM 645 N N . CYS A 1 84 ? 3.230 5.846 16.321 1.00 95.31 84 CYS A N 1
ATOM 646 C CA . CYS A 1 84 ? 2.706 6.777 17.327 1.00 95.31 84 CYS A CA 1
ATOM 647 C C . CYS A 1 84 ? 2.197 8.119 16.772 1.00 95.31 84 CYS A C 1
ATOM 649 O O . CYS A 1 84 ? 2.105 9.089 17.528 1.00 95.31 84 CYS A O 1
ATOM 651 N N . HIS A 1 85 ? 1.881 8.192 15.479 1.00 94.62 85 HIS A N 1
ATOM 652 C CA . HIS A 1 85 ? 1.311 9.377 14.852 1.00 94.62 85 HIS A CA 1
ATOM 653 C C . HIS A 1 85 ? 0.408 8.989 13.673 1.00 94.62 85 HIS A C 1
ATOM 655 O O . HIS A 1 85 ? 0.894 8.623 12.598 1.00 94.62 85 HIS A O 1
ATOM 661 N N . ASN A 1 86 ? -0.902 9.127 13.880 1.00 91.88 86 ASN A N 1
ATOM 662 C CA . ASN A 1 86 ? -1.983 8.834 12.934 1.00 91.88 86 ASN A CA 1
ATOM 663 C C . ASN A 1 86 ? -2.132 7.347 12.562 1.00 91.88 86 ASN A C 1
ATOM 665 O O . ASN A 1 86 ? -2.963 6.988 11.729 1.00 91.88 86 ASN A O 1
ATOM 669 N N . ASP A 1 87 ? -1.350 6.458 13.169 1.00 93.62 87 ASP A N 1
ATOM 670 C CA . ASP A 1 87 ? -1.433 5.014 12.962 1.00 93.62 87 ASP A CA 1
ATOM 671 C C . ASP A 1 87 ? -2.606 4.370 13.730 1.00 93.62 87 ASP A C 1
ATOM 673 O O . ASP A 1 87 ? -2.978 3.230 13.455 1.00 93.62 87 ASP A O 1
ATOM 677 N N . GLU A 1 88 ? -3.273 5.121 14.613 1.00 96.75 88 GLU A N 1
ATOM 678 C CA . GLU A 1 88 ? -4.582 4.790 15.189 1.00 96.75 88 GLU A CA 1
ATOM 679 C C . GLU A 1 88 ? -5.714 4.735 14.160 1.00 96.75 88 GLU A C 1
ATOM 681 O O . GLU A 1 88 ? -6.726 4.076 14.416 1.00 96.75 88 GLU A O 1
ATOM 686 N N . LEU A 1 89 ? -5.543 5.369 12.991 1.00 97.50 89 LEU A N 1
ATOM 687 C CA . LEU A 1 89 ? -6.504 5.293 11.888 1.00 97.50 89 LEU A CA 1
ATOM 688 C C . LEU A 1 89 ? -6.759 3.831 11.476 1.00 97.50 89 LEU A C 1
ATOM 690 O O . LEU A 1 89 ? -7.856 3.480 11.057 1.00 97.50 89 LEU A O 1
ATOM 694 N N . MET A 1 90 ? -5.772 2.955 11.683 1.00 97.94 90 MET A N 1
ATOM 695 C CA . MET A 1 90 ? -5.827 1.524 11.371 1.00 97.94 90 MET A CA 1
ATOM 696 C C . MET A 1 90 ? -6.611 0.685 12.398 1.00 97.94 90 MET A C 1
ATOM 698 O O . MET A 1 90 ? -6.705 -0.540 12.249 1.00 97.94 90 MET A O 1
ATOM 702 N N . SER A 1 91 ? -7.174 1.294 13.445 1.00 98.00 91 SER A N 1
ATOM 703 C CA . SER A 1 91 ? -7.962 0.592 14.462 1.00 98.00 91 SER A CA 1
ATOM 704 C C . SER A 1 91 ? -9.119 -0.197 13.835 1.00 98.00 91 SER A C 1
ATOM 706 O O . SER A 1 91 ? -9.963 0.353 13.134 1.00 98.00 91 SER A O 1
ATOM 708 N N . GLY A 1 92 ? -9.209 -1.492 14.145 1.00 97.94 92 GLY A N 1
ATOM 709 C CA . GLY A 1 92 ? -10.263 -2.372 13.633 1.00 97.94 92 GLY A CA 1
ATOM 710 C C . GLY A 1 92 ? -10.029 -2.910 12.218 1.00 97.94 92 GLY A C 1
ATOM 711 O O . GLY A 1 92 ? -10.929 -3.547 11.676 1.00 97.94 92 GLY A O 1
ATOM 712 N N . THR A 1 93 ? -8.845 -2.694 11.639 1.00 98.25 93 THR A N 1
ATOM 713 C CA . THR A 1 93 ? -8.504 -3.153 10.285 1.00 98.25 93 THR A CA 1
ATOM 714 C C . THR A 1 93 ? -7.529 -4.329 10.297 1.00 98.25 93 THR A C 1
ATOM 716 O O . THR A 1 93 ? -6.740 -4.500 11.232 1.00 98.25 93 THR A O 1
ATOM 719 N N . ILE A 1 94 ? -7.570 -5.140 9.241 1.00 98.44 94 ILE A N 1
ATOM 720 C CA . ILE A 1 94 ? -6.477 -6.041 8.858 1.00 98.44 94 ILE A CA 1
ATOM 721 C C . ILE A 1 94 ? -5.642 -5.327 7.795 1.00 98.44 94 ILE A C 1
ATOM 723 O O . ILE A 1 94 ? -6.196 -4.668 6.919 1.00 98.44 94 ILE A O 1
ATOM 727 N N . SER A 1 95 ? -4.318 -5.451 7.830 1.00 98.31 95 SER A N 1
ATOM 728 C CA . SER A 1 95 ? -3.470 -4.788 6.836 1.00 98.31 95 SER A CA 1
ATOM 729 C C . SER A 1 95 ? -2.284 -5.620 6.376 1.00 98.31 95 SER A C 1
ATOM 731 O O . SER A 1 95 ? -1.711 -6.400 7.133 1.00 98.31 95 SER A O 1
ATOM 733 N N . HIS A 1 96 ? -1.909 -5.433 5.116 1.00 98.06 96 HIS A N 1
ATOM 734 C CA . HIS A 1 96 ? -0.708 -5.985 4.510 1.00 98.06 96 HIS A CA 1
ATOM 735 C C . HIS A 1 96 ? 0.097 -4.851 3.883 1.00 98.06 96 HIS A C 1
ATOM 737 O O . HIS A 1 96 ? -0.424 -4.110 3.057 1.00 98.06 96 HIS A O 1
ATOM 743 N N . PHE A 1 97 ? 1.361 -4.731 4.276 1.00 98.31 97 PHE A N 1
ATOM 744 C CA . PHE A 1 97 ? 2.293 -3.719 3.808 1.00 98.31 97 PHE A CA 1
ATOM 745 C C . PHE A 1 97 ? 3.395 -4.353 2.962 1.00 98.31 97 PHE A C 1
ATOM 747 O O . PHE A 1 97 ? 4.301 -5.009 3.484 1.00 98.31 97 PHE A O 1
ATOM 754 N N . LEU A 1 98 ? 3.377 -4.057 1.667 1.00 97.50 98 LEU A N 1
ATOM 755 C CA . LEU A 1 98 ? 4.522 -4.228 0.787 1.00 97.50 98 LEU A CA 1
ATOM 756 C C . LEU A 1 98 ? 5.416 -2.987 0.905 1.00 97.50 98 LEU A C 1
ATOM 758 O O . LEU A 1 98 ? 5.348 -2.068 0.092 1.00 97.50 98 LEU A O 1
ATOM 762 N N . SER A 1 99 ? 6.186 -2.935 1.995 1.00 97.81 99 SER A N 1
ATOM 763 C CA . SER A 1 99 ? 7.050 -1.807 2.350 1.00 97.81 99 SER A CA 1
ATOM 764 C C . SER A 1 99 ? 8.227 -2.264 3.209 1.00 97.81 99 SER A C 1
ATOM 766 O O . SER A 1 99 ? 8.077 -3.109 4.095 1.00 97.81 99 SER A O 1
ATOM 768 N N . CYS A 1 100 ? 9.396 -1.668 2.981 1.00 98.06 100 CYS A N 1
ATOM 769 C CA . CYS A 1 100 ? 10.629 -2.005 3.688 1.00 98.06 100 CYS A CA 1
ATOM 770 C C . CYS A 1 100 ? 10.526 -1.741 5.193 1.00 98.06 100 CYS A C 1
ATOM 772 O O . CYS A 1 100 ? 10.114 -0.659 5.613 1.00 98.06 100 CYS A O 1
ATOM 774 N N . SER A 1 101 ? 10.962 -2.716 5.993 1.00 98.12 101 SER A N 1
ATOM 775 C CA . SER A 1 101 ? 11.264 -2.599 7.427 1.00 98.12 101 SER A CA 1
ATOM 776 C C . SER A 1 101 ? 10.143 -2.090 8.357 1.00 98.12 101 SER A C 1
ATOM 778 O O . SER A 1 101 ? 10.371 -1.977 9.560 1.00 98.12 101 SER A O 1
ATOM 780 N N . VAL A 1 102 ? 8.922 -1.844 7.870 1.00 98.44 102 VAL A N 1
ATOM 781 C CA . VAL A 1 102 ? 7.793 -1.330 8.677 1.00 98.44 102 VAL A CA 1
ATOM 782 C C . VAL A 1 102 ? 7.386 -2.270 9.815 1.00 98.44 102 VAL A C 1
ATOM 784 O O . VAL A 1 102 ? 6.832 -1.822 10.820 1.00 98.44 102 VAL A O 1
ATOM 787 N N . GLY A 1 103 ? 7.690 -3.566 9.695 1.00 98.12 103 GLY A N 1
ATOM 788 C CA . GLY A 1 103 ? 7.435 -4.570 10.727 1.00 98.12 103 GLY A CA 1
ATOM 789 C C . GLY A 1 103 ? 8.214 -4.343 12.023 1.00 98.12 103 GLY A C 1
ATOM 790 O O . GLY A 1 103 ? 7.804 -4.832 13.073 1.00 98.12 103 GLY A O 1
ATOM 791 N N . GLN A 1 104 ? 9.302 -3.567 11.975 1.00 98.44 104 GLN A N 1
ATOM 792 C CA . GLN A 1 104 ? 10.171 -3.355 13.129 1.00 98.44 104 GLN A CA 1
ATOM 793 C C . GLN A 1 104 ? 9.517 -2.495 14.219 1.00 98.44 104 GLN A C 1
ATOM 795 O O . GLN A 1 104 ? 9.672 -2.805 15.398 1.00 98.44 104 GLN A O 1
ATOM 800 N N . ILE A 1 105 ? 8.831 -1.402 13.846 1.00 98.62 105 ILE A N 1
ATOM 801 C CA . ILE A 1 105 ? 8.249 -0.449 14.814 1.00 98.62 105 ILE A CA 1
ATOM 802 C C . ILE A 1 105 ? 6.830 -0.020 14.421 1.00 98.62 105 ILE A C 1
ATOM 804 O O . ILE A 1 105 ? 5.938 -0.055 15.268 1.00 98.62 105 ILE A O 1
ATOM 808 N N . LEU A 1 106 ? 6.585 0.353 13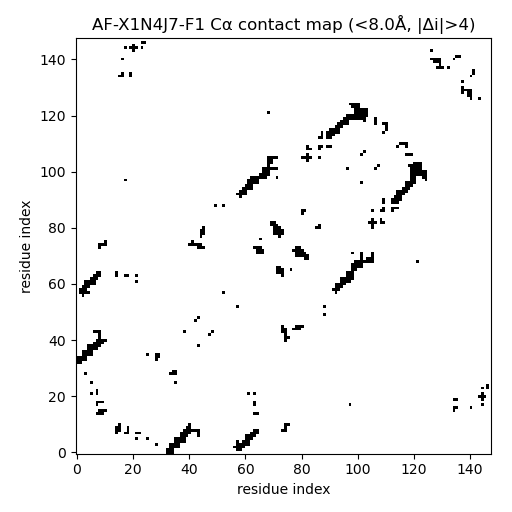.161 1.00 98.75 106 LEU A N 1
ATOM 809 C CA . LEU A 1 106 ? 5.278 0.853 12.723 1.00 98.75 106 LEU A CA 1
ATOM 810 C C . LEU A 1 106 ? 4.161 -0.185 12.904 1.00 98.75 106 LEU A C 1
ATOM 812 O O . LEU A 1 106 ? 3.135 0.126 13.506 1.00 98.75 106 LEU A O 1
ATOM 816 N N . LEU A 1 107 ? 4.350 -1.419 12.427 1.00 98.44 107 LEU A N 1
ATOM 817 C CA . LEU A 1 107 ? 3.305 -2.446 12.532 1.00 98.44 107 LEU A CA 1
ATOM 818 C C . LEU A 1 107 ? 2.993 -2.853 13.985 1.00 98.44 107 LEU A C 1
ATOM 820 O O . LEU A 1 107 ? 1.806 -2.950 14.305 1.00 98.44 107 LEU A O 1
ATOM 824 N N . PRO A 1 108 ? 3.982 -3.032 14.889 1.00 98.50 108 PRO A N 1
ATOM 825 C CA . PRO A 1 108 ? 3.713 -3.159 16.322 1.00 98.50 108 PRO A CA 1
ATOM 826 C C . PRO A 1 108 ? 2.885 -1.996 16.881 1.00 98.50 108 PRO A C 1
ATOM 828 O O . PRO A 1 108 ? 1.917 -2.222 17.603 1.00 98.50 108 PRO A O 1
ATOM 831 N N . SER A 1 109 ? 3.208 -0.762 16.485 1.00 98.62 109 SER A N 1
ATOM 832 C CA . SER A 1 109 ? 2.503 0.436 16.948 1.00 98.62 109 SER A CA 1
ATOM 833 C C . SER A 1 109 ? 1.039 0.495 16.486 1.00 98.62 109 SER A C 1
ATOM 835 O O . SER A 1 109 ? 0.178 0.950 17.242 1.00 98.62 109 SER A O 1
ATOM 837 N N . ILE A 1 110 ? 0.732 -0.023 15.290 1.00 98.62 110 ILE A N 1
ATOM 838 C CA . ILE A 1 110 ? -0.643 -0.207 14.790 1.00 98.62 110 ILE A CA 1
ATOM 839 C C . ILE A 1 110 ? -1.404 -1.243 15.633 1.00 98.62 110 ILE A C 1
ATOM 841 O O . ILE A 1 110 ? -2.553 -1.010 16.015 1.00 98.62 110 ILE A O 1
ATOM 845 N N . ILE A 1 111 ? -0.777 -2.382 15.949 1.00 98.44 111 ILE A N 1
ATOM 846 C CA . ILE A 1 111 ? -1.397 -3.440 16.766 1.00 98.44 111 ILE A CA 1
ATOM 847 C C . ILE A 1 111 ? -1.709 -2.930 18.177 1.00 98.44 111 ILE A C 1
ATOM 849 O O . ILE A 1 111 ? -2.821 -3.124 18.673 1.00 98.44 111 ILE A O 1
ATOM 853 N N . GLU A 1 112 ? -0.777 -2.210 18.805 1.00 98.44 112 GLU A N 1
ATOM 854 C CA . GLU A 1 112 ? -1.000 -1.567 20.109 1.00 98.44 112 GLU A CA 1
ATOM 855 C C . GLU A 1 112 ? -2.190 -0.592 20.082 1.00 98.44 112 GLU A C 1
ATOM 857 O O . GLU A 1 112 ? -2.912 -0.455 21.073 1.00 98.44 112 GLU A O 1
ATOM 862 N N . LYS A 1 113 ? -2.451 0.032 18.925 1.00 98.12 113 LYS A N 1
ATOM 863 C CA . LYS A 1 113 ? -3.588 0.933 18.679 1.00 98.12 113 LYS A CA 1
ATOM 864 C C . LYS A 1 113 ? -4.809 0.237 18.072 1.00 98.12 113 LYS A C 1
ATOM 866 O O . LYS A 1 113 ? -5.651 0.889 17.460 1.00 98.12 113 LYS A O 1
ATOM 871 N N . LYS A 1 114 ? -4.973 -1.062 18.343 1.00 98.38 114 LYS A N 1
ATOM 872 C CA . LYS A 1 114 ? -6.164 -1.869 18.013 1.00 98.38 114 LYS A CA 1
ATOM 873 C C . LYS A 1 114 ? -6.325 -2.215 16.529 1.00 98.38 114 LYS A C 1
ATOM 875 O O . LYS A 1 114 ? -7.430 -2.575 16.115 1.00 98.38 114 LYS A O 1
ATOM 880 N N . GLY A 1 115 ? -5.263 -2.159 15.726 1.00 98.25 115 GLY A N 1
ATOM 881 C CA . GLY A 1 115 ? -5.238 -2.914 14.472 1.00 98.25 115 GLY A CA 1
ATOM 882 C C . GLY A 1 115 ? -5.502 -4.397 14.761 1.00 98.25 115 GLY A C 1
ATOM 883 O O . GLY A 1 115 ? -4.972 -4.940 15.729 1.00 98.25 115 GLY A O 1
ATOM 884 N N . ILE A 1 116 ? -6.356 -5.050 13.970 1.00 98.50 116 ILE A N 1
ATOM 885 C CA . ILE A 1 116 ? -6.718 -6.459 14.195 1.00 98.50 116 ILE A CA 1
ATOM 886 C C . ILE A 1 116 ? -5.532 -7.352 13.850 1.00 98.50 116 ILE A C 1
ATOM 888 O O . ILE A 1 116 ? -5.197 -8.271 14.598 1.00 98.50 116 ILE A O 1
ATOM 892 N N . TRP A 1 117 ? -4.914 -7.090 12.698 1.00 98.25 117 TRP A N 1
ATOM 893 C CA . TRP A 1 117 ? -3.762 -7.843 12.233 1.00 98.25 117 TRP A CA 1
ATOM 894 C C . TRP A 1 117 ? -2.941 -7.049 11.217 1.00 98.25 117 TRP A C 1
ATOM 896 O O . TRP A 1 117 ? -3.486 -6.229 10.475 1.00 98.25 117 TRP A O 1
ATOM 906 N N . THR A 1 118 ? -1.635 -7.302 11.173 1.00 98.31 118 THR A N 1
ATOM 907 C CA . THR A 1 118 ? -0.702 -6.652 10.248 1.00 98.31 118 THR A CA 1
ATOM 908 C C . THR A 1 118 ? 0.261 -7.682 9.649 1.00 98.31 118 THR A C 1
ATOM 910 O O . THR A 1 118 ? 0.742 -8.580 10.341 1.00 98.31 118 THR A O 1
ATOM 913 N N . ILE A 1 119 ? 0.557 -7.545 8.357 1.00 98.12 119 ILE A N 1
ATOM 914 C CA . ILE A 1 119 ? 1.633 -8.250 7.647 1.00 98.12 119 ILE A CA 1
ATOM 915 C C . ILE A 1 119 ? 2.576 -7.202 7.077 1.00 98.12 119 ILE A C 1
ATOM 917 O O . ILE A 1 119 ? 2.127 -6.218 6.497 1.00 98.12 119 ILE A O 1
ATOM 921 N N . GLY A 1 120 ? 3.875 -7.437 7.175 1.00 97.50 120 GLY A N 1
ATOM 922 C CA . GLY A 1 120 ? 4.879 -6.669 6.453 1.00 97.50 120 GLY A CA 1
ATOM 923 C C . GLY A 1 120 ? 6.272 -7.188 6.757 1.00 97.50 120 GLY A C 1
ATOM 924 O O . GLY A 1 120 ? 6.440 -8.261 7.339 1.00 97.50 120 GLY A O 1
ATOM 925 N N . TYR A 1 121 ? 7.281 -6.421 6.365 1.00 98.00 121 TYR A N 1
ATOM 926 C CA . TYR A 1 121 ? 8.666 -6.872 6.403 1.00 98.00 121 TYR A CA 1
ATOM 927 C C . TYR A 1 121 ? 9.423 -6.279 7.595 1.00 98.00 121 TYR A C 1
ATOM 929 O O . TYR A 1 121 ? 9.335 -5.085 7.875 1.00 98.00 121 TYR A O 1
ATOM 937 N N . ASN A 1 122 ? 10.212 -7.117 8.275 1.00 97.75 122 ASN A N 1
ATOM 938 C CA . ASN A 1 122 ? 11.184 -6.694 9.297 1.00 97.75 122 ASN A CA 1
ATOM 939 C C . ASN A 1 122 ? 12.536 -6.277 8.704 1.00 97.75 122 ASN A C 1
ATOM 941 O O . ASN A 1 122 ? 13.435 -5.880 9.439 1.00 97.75 122 ASN A O 1
ATOM 945 N N . VAL A 1 123 ? 12.690 -6.407 7.392 1.00 96.62 123 VAL A N 1
ATOM 946 C CA . VAL A 1 123 ? 13.880 -6.051 6.620 1.00 96.62 123 VAL A CA 1
ATOM 947 C C . VAL A 1 123 ? 13.437 -5.354 5.339 1.00 96.62 123 VAL A C 1
ATOM 949 O O . VAL A 1 123 ? 12.237 -5.229 5.073 1.00 96.62 123 VAL A O 1
ATOM 952 N N . ASP A 1 124 ? 14.392 -4.902 4.541 1.00 95.44 124 ASP A N 1
ATOM 953 C CA . ASP A 1 124 ? 14.086 -4.327 3.240 1.00 95.44 124 ASP A CA 1
ATOM 954 C C . ASP A 1 124 ? 13.491 -5.392 2.320 1.00 95.44 124 ASP A C 1
ATOM 956 O O . ASP A 1 124 ? 14.014 -6.503 2.196 1.00 95.44 124 ASP A O 1
ATOM 960 N N . PHE A 1 125 ? 12.379 -5.046 1.678 1.00 93.56 125 PHE A N 1
ATOM 961 C CA . PHE A 1 125 ? 11.809 -5.873 0.632 1.00 93.56 125 PHE A CA 1
ATOM 962 C C . PHE A 1 125 ? 12.593 -5.620 -0.656 1.00 93.56 125 PHE A C 1
ATOM 964 O O . PHE A 1 125 ? 12.620 -4.505 -1.176 1.00 93.56 125 PHE A O 1
ATOM 971 N N . GLN A 1 126 ? 13.261 -6.658 -1.147 1.00 94.06 126 GLN A N 1
ATOM 972 C CA . GLN A 1 126 ? 14.106 -6.605 -2.332 1.00 94.06 126 GLN A CA 1
ATOM 973 C C . GLN A 1 126 ? 13.638 -7.650 -3.336 1.00 94.06 126 GLN A C 1
ATOM 975 O O . GLN A 1 126 ? 13.250 -8.757 -2.963 1.00 94.06 126 GLN A O 1
ATOM 980 N N . PHE A 1 127 ? 13.710 -7.300 -4.613 1.00 95.44 127 PHE A N 1
ATOM 981 C CA . PHE A 1 127 ? 13.330 -8.168 -5.715 1.00 95.44 127 PHE A CA 1
ATOM 982 C C . PHE A 1 127 ? 14.249 -7.930 -6.906 1.00 95.44 127 PHE A C 1
ATOM 984 O O . PHE A 1 127 ? 14.896 -6.887 -7.024 1.00 95.44 127 PHE A O 1
ATOM 991 N N . MET A 1 128 ? 14.332 -8.936 -7.767 1.00 96.62 128 MET A N 1
ATOM 992 C CA . MET A 1 128 ? 15.123 -8.868 -8.987 1.00 96.62 128 MET A CA 1
ATOM 993 C C . MET A 1 128 ? 14.245 -8.394 -10.139 1.00 96.62 128 MET A C 1
ATOM 995 O O . MET A 1 128 ? 13.063 -8.726 -10.190 1.00 96.62 128 MET A O 1
ATOM 999 N N . ILE A 1 129 ? 14.849 -7.642 -11.056 1.00 97.06 129 ILE A N 1
ATOM 1000 C CA . ILE A 1 129 ? 14.201 -7.171 -12.278 1.00 97.06 129 ILE A CA 1
ATOM 1001 C C . ILE A 1 129 ? 15.130 -7.360 -13.473 1.00 97.06 129 ILE A C 1
ATOM 1003 O O . ILE A 1 129 ? 16.357 -7.307 -13.333 1.00 97.06 129 ILE A O 1
ATOM 1007 N N . ASN A 1 130 ? 14.541 -7.487 -14.653 1.00 97.06 130 ASN A N 1
ATOM 1008 C CA . ASN A 1 130 ? 15.183 -7.247 -15.929 1.00 97.06 130 ASN A CA 1
ATOM 1009 C C . ASN A 1 130 ? 14.562 -6.009 -16.592 1.00 97.06 130 ASN A C 1
ATOM 1011 O O . ASN A 1 130 ? 13.515 -6.074 -17.230 1.00 97.06 130 ASN A O 1
ATOM 1015 N N . ALA A 1 131 ? 15.257 -4.874 -16.485 1.00 94.19 131 ALA A N 1
ATOM 1016 C CA . ALA A 1 131 ? 14.794 -3.589 -17.010 1.00 94.19 131 ALA A CA 1
ATOM 1017 C C . ALA A 1 131 ? 14.703 -3.512 -18.551 1.00 94.19 131 ALA A C 1
ATOM 1019 O O . ALA A 1 131 ? 14.276 -2.484 -19.075 1.00 94.19 131 ALA A O 1
ATOM 1020 N N . GLU A 1 132 ? 15.107 -4.561 -19.279 1.00 96.88 132 GLU A N 1
ATOM 1021 C CA . GLU A 1 132 ? 14.864 -4.688 -20.723 1.00 96.88 132 GLU A CA 1
ATOM 1022 C C . GLU A 1 132 ? 13.402 -5.037 -21.047 1.00 96.88 132 GLU A C 1
ATOM 1024 O O . GLU A 1 132 ? 12.954 -4.798 -22.170 1.00 96.88 132 GLU A O 1
ATOM 1029 N N . PHE A 1 133 ? 12.654 -5.574 -20.078 1.00 97.12 133 PHE A N 1
ATOM 1030 C CA . PHE A 1 133 ? 11.249 -5.943 -20.229 1.00 97.12 133 PHE A CA 1
ATOM 1031 C C . PHE A 1 133 ? 10.317 -4.882 -19.623 1.00 97.12 133 PHE A C 1
ATOM 1033 O O . PHE A 1 133 ? 10.674 -4.213 -18.647 1.00 97.12 133 PHE A O 1
ATOM 1040 N N . PRO A 1 134 ? 9.097 -4.720 -20.1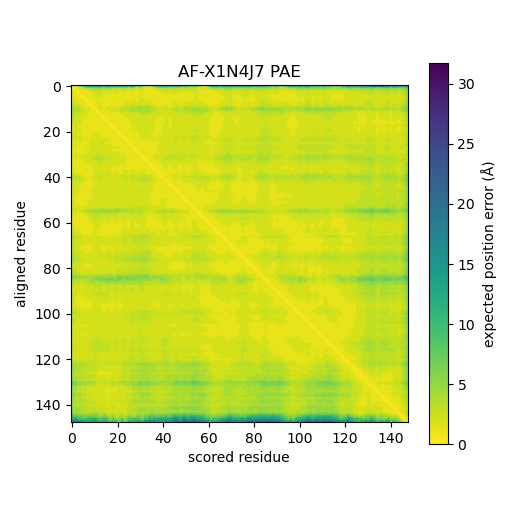72 1.00 95.69 134 PRO A N 1
ATOM 1041 C CA . PRO A 1 134 ? 8.011 -4.045 -19.470 1.00 95.69 134 PRO A CA 1
ATOM 1042 C C . PRO A 1 134 ? 7.746 -4.693 -18.105 1.00 95.69 134 PRO A C 1
ATOM 1044 O O . PRO A 1 134 ? 7.909 -5.899 -17.944 1.00 95.69 134 PRO A O 1
ATOM 1047 N N . VAL A 1 135 ? 7.279 -3.902 -17.137 1.00 95.50 135 VAL A N 1
ATOM 1048 C CA . VAL A 1 135 ? 7.026 -4.339 -15.749 1.00 95.50 135 VAL A CA 1
ATOM 1049 C C . VAL A 1 135 ? 6.116 -5.568 -15.687 1.00 95.50 135 VAL A C 1
ATOM 1051 O O . VAL A 1 135 ? 6.338 -6.480 -14.895 1.00 95.50 135 VAL A O 1
ATOM 1054 N N . GLU A 1 136 ? 5.089 -5.591 -16.529 1.00 92.88 136 GLU A N 1
ATOM 1055 C CA . GLU A 1 136 ? 4.080 -6.644 -16.586 1.00 92.88 136 GLU A CA 1
ATOM 1056 C C . GLU A 1 136 ? 4.609 -7.953 -17.187 1.00 92.88 136 GLU A C 1
ATOM 1058 O O . GLU A 1 136 ? 4.020 -9.009 -16.947 1.00 92.88 136 GLU A O 1
ATOM 1063 N N . GLU A 1 137 ? 5.695 -7.876 -17.957 1.00 94.88 137 GLU A N 1
ATOM 1064 C CA . GLU A 1 137 ? 6.249 -8.957 -18.779 1.00 94.88 137 GLU A CA 1
ATOM 1065 C C . GLU A 1 137 ? 7.646 -9.399 -18.321 1.00 94.88 137 GLU A C 1
ATOM 1067 O O . GLU A 1 137 ? 8.233 -10.286 -18.936 1.00 94.88 137 GLU A O 1
ATOM 1072 N N . ASP A 1 138 ? 8.191 -8.796 -17.261 1.00 97.06 138 ASP A N 1
ATOM 1073 C CA . ASP A 1 138 ? 9.513 -9.132 -16.740 1.00 97.06 138 ASP A CA 1
ATOM 1074 C C . ASP A 1 138 ? 9.513 -10.546 -16.123 1.00 97.06 138 ASP A C 1
ATOM 1076 O O . ASP A 1 138 ? 8.9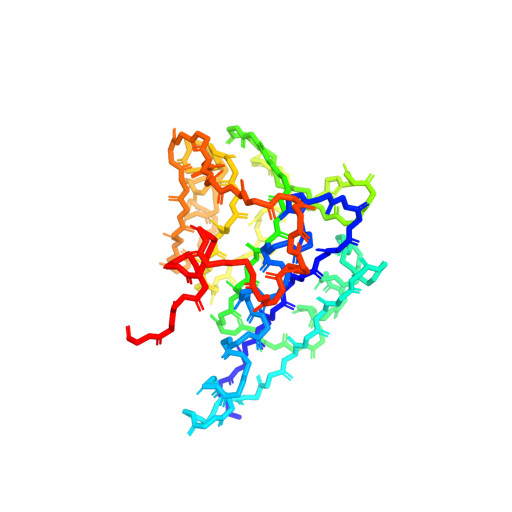53 -10.755 -15.037 1.00 97.06 138 ASP A O 1
ATOM 1080 N N . PRO A 1 139 ? 10.179 -11.528 -16.765 1.00 95.69 139 PRO A N 1
ATOM 1081 C CA . PRO A 1 139 ? 10.157 -12.916 -16.311 1.00 95.69 139 PRO A CA 1
ATOM 1082 C C . PRO A 1 139 ? 10.923 -13.122 -14.998 1.00 95.69 139 PRO A C 1
ATOM 1084 O O . PRO A 1 139 ? 10.735 -14.129 -14.321 1.00 95.69 139 PRO A O 1
ATOM 1087 N N . VAL A 1 140 ? 11.810 -12.193 -14.626 1.00 96.69 140 VAL A N 1
ATOM 1088 C CA . VAL A 1 140 ? 12.573 -12.268 -13.373 1.00 96.69 140 VAL A CA 1
ATOM 1089 C C . VAL A 1 140 ? 11.736 -11.758 -12.197 1.00 96.69 140 VAL A C 1
ATOM 1091 O O . VAL A 1 140 ? 11.887 -12.239 -11.071 1.00 96.69 140 VAL A O 1
ATOM 1094 N N . ALA A 1 141 ? 10.833 -10.815 -12.466 1.00 96.00 141 ALA A N 1
ATOM 1095 C CA . ALA A 1 141 ? 9.929 -10.229 -11.486 1.00 96.00 141 ALA A CA 1
ATOM 1096 C C . ALA A 1 141 ? 8.604 -11.002 -11.332 1.00 96.00 141 ALA A C 1
ATOM 1098 O O . ALA A 1 141 ? 7.900 -10.805 -10.340 1.00 96.00 141 ALA A O 1
ATOM 1099 N N . GLU A 1 142 ? 8.260 -11.882 -12.280 1.00 92.50 142 GLU A N 1
ATOM 1100 C CA . GLU A 1 142 ? 7.002 -12.645 -12.296 1.00 92.50 142 GLU A CA 1
ATOM 1101 C C . GLU A 1 142 ? 6.653 -13.317 -10.952 1.00 92.50 142 GLU A C 1
ATOM 1103 O O . GLU A 1 142 ? 5.522 -13.120 -10.494 1.00 92.50 142 GLU A O 1
ATOM 1108 N N . PRO A 1 143 ? 7.575 -14.024 -10.258 1.00 92.38 143 PRO A N 1
ATOM 1109 C CA . PRO A 1 143 ? 7.233 -14.738 -9.023 1.00 92.38 143 PRO A CA 1
ATOM 1110 C C . PRO A 1 143 ? 6.763 -13.835 -7.874 1.00 92.38 143 PRO A C 1
ATOM 1112 O O . PRO A 1 143 ? 6.095 -14.302 -6.957 1.00 92.38 143 PRO A O 1
ATOM 1115 N N . PHE A 1 144 ? 7.112 -12.545 -7.895 1.00 91.25 144 PHE A N 1
ATOM 1116 C CA . PHE A 1 144 ? 6.711 -11.587 -6.859 1.00 91.25 144 PHE A CA 1
ATOM 1117 C C . PHE A 1 144 ? 5.283 -11.061 -7.058 1.00 91.25 144 PHE A C 1
ATOM 1119 O O . PHE A 1 144 ? 4.696 -10.509 -6.129 1.00 91.25 144 PHE A O 1
ATOM 1126 N N . GLY A 1 145 ? 4.730 -11.231 -8.261 1.00 86.12 145 GLY A N 1
ATOM 1127 C CA . GLY A 1 145 ? 3.367 -10.845 -8.616 1.00 86.12 145 GLY A CA 1
ATOM 1128 C C . GLY A 1 145 ? 2.379 -12.006 -8.642 1.00 86.12 145 GLY A C 1
ATOM 1129 O O . GLY A 1 145 ? 1.316 -11.860 -9.252 1.00 86.12 145 GLY A O 1
ATOM 1130 N N . ASP A 1 146 ? 2.740 -13.156 -8.075 1.00 82.69 146 ASP A N 1
ATOM 1131 C CA . ASP A 1 146 ? 1.869 -14.325 -8.019 1.00 82.69 146 ASP A CA 1
ATOM 1132 C C . ASP A 1 146 ? 0.794 -14.168 -6.927 1.00 82.69 146 ASP A C 1
ATOM 1134 O O . ASP A 1 146 ? 1.041 -13.625 -5.849 1.00 82.69 146 ASP A O 1
ATOM 1138 N N . VAL A 1 147 ? -0.420 -14.621 -7.234 1.00 70.94 147 VAL A N 1
ATOM 1139 C CA . VAL A 1 147 ? -1.626 -14.490 -6.398 1.00 70.94 147 VAL A CA 1
ATOM 1140 C C . VAL A 1 147 ? -2.263 -15.848 -6.059 1.00 70.94 147 VAL A C 1
ATOM 1142 O O . VAL A 1 147 ? -3.379 -15.869 -5.534 1.00 70.94 147 VAL A O 1
ATOM 1145 N N . THR A 1 148 ? -1.589 -16.966 -6.379 1.00 57.38 148 THR A N 1
ATOM 1146 C CA . THR A 1 148 ? -2.063 -18.347 -6.134 1.00 57.38 148 THR A CA 1
ATOM 1147 C C . THR A 1 148 ? -2.164 -18.725 -4.663 1.00 57.38 148 THR A C 1
ATOM 1149 O O . THR A 1 148 ? -1.195 -18.456 -3.917 1.00 57.38 148 THR A O 1
#